Protein AF-A0A959K3V9-F1 (afdb_monomer_lite)

Secondary structure (DSSP, 8-state):
-HHHHHHHHHHHHHTTSTTS-HHHHHHHHHHHHHHHHHHHHHHHHHHHHHHHHHTT-TTHHHHHHHHHHHHHHHHHHHHHHHHHHHHHH-HHHHHHHHHHHHSSS----

Radius of gyration: 20.12 Å; chains: 1; bounding box: 34×43×60 Å

pLDDT: mean 82.64, std 14.86, range [44.88, 97.5]

Structure (mmCIF, N/CA/C/O backbone):
data_AF-A0A959K3V9-F1
#
_entry.id   AF-A0A959K3V9-F1
#
loop_
_atom_site.group_PDB
_atom_site.id
_atom_site.type_symbol
_atom_site.label_atom_id
_atom_site.label_alt_id
_atom_site.label_comp_id
_atom_site.label_asym_id
_atom_site.label_entity_id
_atom_site.label_seq_id
_atom_site.pdbx_PDB_ins_code
_atom_site.Cartn_x
_atom_site.Cartn_y
_atom_site.Cartn_z
_atom_site.occupancy
_atom_site.B_iso_or_equiv
_atom_site.auth_seq_id
_atom_site.auth_comp_id
_atom_site.auth_asym_id
_atom_site.auth_atom_id
_atom_site.pdbx_PDB_model_num
ATOM 1 N N . ILE A 1 1 ? 8.887 -10.130 1.488 1.00 65.94 1 ILE A N 1
ATOM 2 C CA . ILE A 1 1 ? 10.217 -10.372 2.095 1.00 65.94 1 ILE A CA 1
ATOM 3 C C . ILE A 1 1 ? 10.886 -11.577 1.442 1.00 65.94 1 ILE A C 1
ATOM 5 O O . ILE A 1 1 ? 11.694 -11.334 0.569 1.00 65.94 1 ILE A O 1
ATOM 9 N N . VAL A 1 2 ? 10.515 -12.841 1.719 1.00 75.19 2 VAL A N 1
ATOM 10 C CA . VAL A 1 2 ? 11.095 -13.998 0.978 1.00 75.19 2 VAL A CA 1
ATOM 11 C C . VAL A 1 2 ? 10.884 -13.874 -0.535 1.00 75.19 2 VAL A C 1
ATOM 13 O O . VAL A 1 2 ? 11.824 -14.032 -1.298 1.00 75.19 2 VAL A O 1
ATOM 16 N N . SER A 1 3 ? 9.674 -13.483 -0.945 1.00 75.06 3 SER A N 1
ATOM 17 C CA . SER A 1 3 ? 9.351 -13.223 -2.353 1.00 75.06 3 SER A CA 1
ATOM 18 C C . SER A 1 3 ? 10.164 -12.090 -2.994 1.00 75.06 3 SER A C 1
ATOM 20 O O . SER A 1 3 ? 10.232 -12.049 -4.215 1.00 75.06 3 SER A O 1
ATOM 22 N N . SER A 1 4 ? 10.719 -11.164 -2.202 1.00 78.50 4 SER A N 1
ATOM 23 C CA . SER A 1 4 ? 11.525 -10.048 -2.715 1.00 78.50 4 SER A CA 1
ATOM 24 C C . SER A 1 4 ? 12.903 -10.565 -3.122 1.00 78.50 4 SER A C 1
ATOM 26 O O . SER A 1 4 ? 13.277 -10.411 -4.268 1.00 78.50 4 SER A O 1
ATOM 28 N N . TYR A 1 5 ? 13.567 -11.339 -2.253 1.00 78.94 5 TYR A N 1
ATOM 29 C CA . TYR A 1 5 ? 14.855 -11.972 -2.569 1.00 78.94 5 TYR A CA 1
ATOM 30 C C . TYR A 1 5 ? 14.810 -12.863 -3.814 1.00 78.94 5 TYR A C 1
ATOM 32 O O . TYR A 1 5 ? 15.723 -12.841 -4.628 1.00 78.94 5 TYR A O 1
ATOM 40 N N . THR A 1 6 ? 13.733 -13.633 -3.983 1.00 84.69 6 THR A N 1
ATOM 41 C CA . THR A 1 6 ? 13.538 -14.439 -5.198 1.00 84.69 6 THR A CA 1
ATOM 42 C C . THR A 1 6 ? 13.161 -13.597 -6.421 1.00 84.69 6 THR A C 1
ATOM 44 O O . THR A 1 6 ? 13.231 -14.097 -7.536 1.00 84.69 6 THR A O 1
ATOM 47 N N . GLY A 1 7 ? 12.710 -12.356 -6.217 1.00 81.88 7 GLY A N 1
ATOM 48 C CA . GLY A 1 7 ? 12.435 -11.380 -7.270 1.00 81.88 7 GLY A CA 1
ATOM 49 C C . GLY A 1 7 ? 13.721 -10.813 -7.868 1.00 81.88 7 GLY A C 1
ATOM 50 O O . GLY A 1 7 ? 13.856 -10.849 -9.083 1.00 81.88 7 GLY A O 1
ATOM 51 N N . ASN A 1 8 ? 14.688 -10.414 -7.034 1.00 79.31 8 ASN A N 1
ATOM 52 C CA . ASN A 1 8 ? 15.997 -9.923 -7.491 1.00 79.31 8 ASN A CA 1
ATOM 53 C C . ASN A 1 8 ? 16.747 -10.964 -8.339 1.00 79.31 8 ASN A C 1
ATOM 55 O O . ASN A 1 8 ? 17.258 -10.640 -9.403 1.00 79.31 8 ASN A O 1
ATOM 59 N N . GLU A 1 9 ? 16.777 -12.234 -7.914 1.00 83.44 9 GLU A N 1
ATOM 60 C CA . GLU A 1 9 ? 17.394 -13.288 -8.739 1.00 83.44 9 GLU A CA 1
ATOM 61 C C . GLU A 1 9 ? 16.622 -13.537 -10.043 1.00 83.44 9 GLU A C 1
ATOM 63 O O . GLU A 1 9 ? 17.213 -13.876 -11.066 1.00 83.44 9 GLU A O 1
ATOM 68 N N . ALA A 1 10 ? 15.295 -13.379 -10.029 1.00 83.12 10 ALA A N 1
ATOM 69 C CA . ALA A 1 10 ? 14.509 -13.492 -11.250 1.00 83.12 10 ALA A CA 1
ATOM 70 C C . ALA A 1 10 ? 14.813 -12.337 -12.216 1.00 83.12 10 ALA A C 1
ATOM 72 O O . ALA A 1 10 ? 14.890 -12.575 -13.416 1.00 83.12 10 ALA A O 1
ATOM 73 N N . GLU A 1 11 ? 15.021 -11.118 -11.721 1.00 79.94 11 GLU A N 1
ATOM 74 C CA . GLU A 1 11 ? 15.413 -9.961 -12.531 1.00 79.94 11 GLU A CA 1
ATOM 75 C C . GLU A 1 11 ? 16.742 -10.180 -13.258 1.00 79.94 11 GLU A C 1
ATOM 77 O O . GLU A 1 11 ? 16.769 -10.035 -14.476 1.00 79.94 11 GLU A O 1
ATOM 82 N N . GLU A 1 12 ? 17.783 -10.666 -12.576 1.00 79.62 12 GLU A N 1
ATOM 83 C CA . GLU A 1 12 ? 19.099 -10.957 -13.185 1.00 79.62 12 GLU A CA 1
ATOM 84 C C . GLU A 1 12 ? 19.010 -12.001 -14.323 1.00 79.62 12 GLU A C 1
ATOM 86 O O . GLU A 1 12 ? 19.736 -11.971 -15.321 1.00 79.62 12 GLU A O 1
ATOM 91 N N . ILE A 1 13 ? 18.067 -12.940 -14.222 1.00 82.94 13 ILE A N 1
ATOM 92 C CA . ILE A 1 13 ? 17.822 -13.933 -15.278 1.00 82.94 13 ILE A CA 1
ATOM 93 C C . ILE A 1 13 ? 17.036 -13.315 -16.444 1.00 82.94 13 ILE A C 1
ATOM 95 O O . ILE A 1 13 ? 17.236 -13.690 -17.603 1.00 82.94 13 ILE A O 1
ATOM 99 N N . ILE A 1 14 ? 16.115 -12.397 -16.147 1.00 79.50 14 ILE A N 1
ATOM 100 C CA . ILE A 1 14 ? 15.134 -11.862 -17.094 1.00 79.50 14 ILE A CA 1
ATOM 101 C C . ILE A 1 14 ? 15.664 -10.621 -17.840 1.00 79.50 14 ILE A C 1
ATOM 103 O O . ILE A 1 14 ? 15.282 -10.417 -18.993 1.00 79.50 14 ILE A O 1
ATOM 107 N N . GLU A 1 15 ? 16.574 -9.836 -17.255 1.00 71.25 15 GLU A N 1
ATOM 108 C CA . GLU A 1 15 ? 17.191 -8.641 -17.871 1.00 71.25 15 GLU A CA 1
ATOM 109 C C . GLU A 1 15 ? 17.913 -8.953 -19.192 1.00 71.25 15 GLU A C 1
ATOM 111 O O . GLU A 1 15 ? 17.990 -8.123 -20.093 1.00 71.25 15 GLU A O 1
ATOM 116 N N . ASN A 1 16 ? 18.383 -10.193 -19.349 1.00 76.38 16 ASN A N 1
ATOM 117 C CA . ASN A 1 16 ? 19.117 -10.655 -20.523 1.00 76.38 16 ASN A CA 1
ATOM 118 C C . ASN A 1 16 ? 18.203 -11.033 -21.710 1.00 76.38 16 ASN A C 1
ATOM 120 O O . ASN A 1 16 ? 18.693 -11.448 -22.766 1.00 76.38 16 ASN A O 1
ATOM 124 N N . LEU A 1 17 ? 16.874 -10.921 -21.566 1.00 78.38 17 LEU A N 1
ATOM 125 C CA . LEU A 1 17 ? 15.926 -11.222 -22.639 1.00 78.38 17 LEU A CA 1
ATOM 126 C C . LEU A 1 17 ? 15.699 -9.999 -23.549 1.00 78.38 17 LEU A C 1
ATOM 128 O O . LEU A 1 17 ? 15.389 -8.913 -23.069 1.00 78.38 17 LEU A O 1
ATOM 132 N N . PRO A 1 18 ? 15.726 -10.175 -24.884 1.00 68.38 18 PRO A N 1
ATOM 133 C CA . PRO A 1 18 ? 15.686 -9.069 -25.847 1.00 68.38 18 PRO A CA 1
ATOM 134 C C . PRO A 1 18 ? 14.354 -8.299 -25.915 1.00 68.38 18 PRO A C 1
ATOM 136 O O . PRO A 1 18 ? 14.292 -7.269 -26.581 1.00 68.38 18 PRO A O 1
ATOM 139 N N . ASP A 1 19 ? 13.293 -8.793 -25.271 1.00 71.31 19 ASP A N 1
ATOM 140 C CA . ASP A 1 19 ? 11.936 -8.224 -25.339 1.00 71.31 19 ASP A CA 1
ATOM 141 C C . ASP A 1 19 ? 11.481 -7.581 -24.015 1.00 71.31 19 ASP A C 1
ATOM 143 O O . ASP A 1 19 ? 10.344 -7.125 -23.887 1.00 71.31 19 ASP A O 1
ATOM 147 N N . ILE A 1 20 ? 12.362 -7.535 -23.009 1.00 73.50 20 ILE A N 1
ATOM 148 C CA . ILE A 1 20 ? 12.052 -7.025 -21.671 1.00 73.50 20 ILE A CA 1
ATOM 149 C C . ILE A 1 20 ? 12.937 -5.816 -21.385 1.00 73.50 20 ILE A C 1
ATOM 151 O O . ILE A 1 20 ? 14.136 -5.821 -21.635 1.00 73.50 20 ILE A O 1
ATOM 155 N N . SER A 1 21 ? 12.328 -4.737 -20.895 1.00 80.19 21 SER A N 1
ATOM 156 C CA . SER A 1 21 ? 13.067 -3.531 -20.528 1.00 80.19 21 SER A CA 1
ATOM 157 C C . SER A 1 21 ? 13.521 -3.630 -19.077 1.00 80.19 21 SER A C 1
ATOM 159 O O . SER A 1 21 ? 12.696 -3.507 -18.173 1.00 80.19 21 SER A O 1
ATOM 161 N N . GLU A 1 22 ? 14.829 -3.776 -18.877 1.00 81.19 22 GLU A N 1
ATOM 162 C CA . GLU A 1 22 ? 15.500 -3.713 -17.569 1.00 81.19 22 GLU A CA 1
ATOM 163 C C . GLU A 1 22 ? 15.071 -2.465 -16.778 1.00 81.19 22 GLU A C 1
ATOM 165 O O . GLU A 1 22 ? 14.632 -2.555 -15.639 1.00 81.19 22 GLU A O 1
ATOM 170 N N . THR A 1 23 ? 15.039 -1.296 -17.429 1.00 83.25 23 THR A N 1
ATOM 171 C CA . THR A 1 23 ? 14.611 -0.036 -16.800 1.00 83.25 23 THR A CA 1
ATOM 172 C C . THR A 1 23 ? 13.181 -0.085 -16.249 1.00 83.25 23 THR A C 1
ATOM 174 O O . THR A 1 23 ? 12.916 0.480 -15.188 1.00 83.25 23 THR A O 1
ATOM 177 N N . LEU A 1 24 ? 12.244 -0.736 -16.950 1.00 85.06 24 LEU A N 1
ATOM 178 C CA . LEU A 1 24 ? 10.864 -0.878 -16.468 1.00 85.06 24 LEU A CA 1
ATOM 179 C C . LEU A 1 24 ? 10.775 -1.869 -15.304 1.00 85.06 24 LEU A C 1
ATOM 181 O O . LEU A 1 24 ? 9.993 -1.638 -14.381 1.00 85.06 24 LEU A O 1
ATOM 185 N N . LEU A 1 25 ? 11.572 -2.940 -15.344 1.00 86.88 25 LEU A N 1
ATOM 186 C CA . LEU A 1 25 ? 11.631 -3.941 -14.281 1.00 86.88 25 LEU A CA 1
ATOM 187 C C . LEU A 1 25 ? 12.168 -3.322 -12.986 1.00 86.88 25 LEU A C 1
ATOM 189 O O . LEU A 1 25 ? 11.448 -3.312 -11.988 1.00 86.88 25 LEU A O 1
ATOM 193 N N . HIS A 1 26 ? 13.323 -2.661 -13.060 1.00 87.19 26 HIS A N 1
ATOM 194 C CA . HIS A 1 26 ? 13.950 -1.970 -11.935 1.00 87.19 26 HIS A CA 1
ATOM 195 C C . HIS A 1 26 ? 13.043 -0.870 -11.354 1.00 87.19 26 HIS A C 1
ATOM 197 O O . HIS A 1 26 ? 12.904 -0.724 -10.142 1.00 87.19 26 HIS A O 1
ATOM 203 N N . THR A 1 27 ? 12.343 -0.108 -12.209 1.00 89.31 27 THR A N 1
ATOM 204 C CA . THR A 1 27 ? 11.372 0.906 -11.746 1.00 89.31 27 THR A CA 1
ATOM 205 C C . THR A 1 27 ? 10.200 0.267 -10.993 1.00 89.31 27 THR A C 1
ATOM 207 O O . THR A 1 27 ? 9.698 0.824 -10.015 1.00 89.31 27 THR A O 1
ATOM 210 N N . HIS A 1 28 ? 9.716 -0.892 -11.446 1.00 91.81 28 HIS A N 1
ATOM 211 C CA . HIS A 1 28 ? 8.659 -1.613 -10.744 1.00 91.81 28 HIS A CA 1
ATOM 212 C C . HIS A 1 28 ? 9.151 -2.191 -9.418 1.00 91.81 28 HIS A C 1
ATOM 214 O O . HIS A 1 28 ? 8.425 -2.099 -8.427 1.00 91.81 28 HIS A O 1
ATOM 220 N N . GLU A 1 29 ? 10.365 -2.738 -9.395 1.00 89.88 29 GLU A N 1
ATOM 221 C CA . GLU A 1 29 ? 10.998 -3.283 -8.198 1.00 89.88 29 GLU A CA 1
ATOM 222 C C . GLU A 1 29 ? 11.145 -2.210 -7.110 1.00 89.88 29 GLU A C 1
ATOM 224 O O . GLU A 1 29 ? 10.621 -2.391 -6.011 1.00 89.88 29 GLU A O 1
ATOM 229 N N . GLU A 1 30 ? 11.732 -1.053 -7.434 1.00 90.31 30 GLU A N 1
ATOM 230 C CA . GLU A 1 30 ? 11.944 0.052 -6.485 1.00 90.31 30 GLU A CA 1
ATOM 231 C C . GLU A 1 30 ? 10.616 0.545 -5.879 1.00 90.31 30 GLU A C 1
ATOM 233 O O . GLU A 1 30 ? 10.477 0.744 -4.667 1.00 90.31 30 GLU A O 1
ATOM 238 N N . LEU A 1 31 ? 9.578 0.682 -6.711 1.00 93.88 31 LEU A N 1
ATOM 239 C CA . LEU A 1 31 ? 8.248 1.074 -6.240 1.00 93.88 31 LEU A CA 1
ATOM 240 C C . LEU A 1 31 ? 7.604 -0.017 -5.371 1.00 93.88 31 LEU A C 1
ATOM 242 O O . LEU A 1 31 ? 6.957 0.294 -4.364 1.00 93.88 31 LEU A O 1
ATOM 246 N N . ALA A 1 32 ? 7.756 -1.290 -5.745 1.00 92.19 32 ALA A N 1
ATOM 247 C CA . ALA A 1 32 ? 7.220 -2.425 -5.000 1.00 92.19 32 ALA A CA 1
ATOM 248 C C . ALA A 1 32 ? 7.916 -2.601 -3.640 1.00 92.19 32 ALA A C 1
ATOM 250 O O . ALA A 1 32 ? 7.245 -2.926 -2.650 1.00 92.19 32 ALA A O 1
ATOM 251 N N . GLU A 1 33 ? 9.222 -2.331 -3.570 1.00 91.19 33 GLU A N 1
ATOM 252 C CA . GLU A 1 33 ? 10.022 -2.371 -2.345 1.00 91.19 33 GLU A CA 1
ATOM 253 C C . GLU A 1 33 ? 9.513 -1.365 -1.310 1.00 91.19 33 GLU A C 1
ATOM 255 O O . GLU A 1 33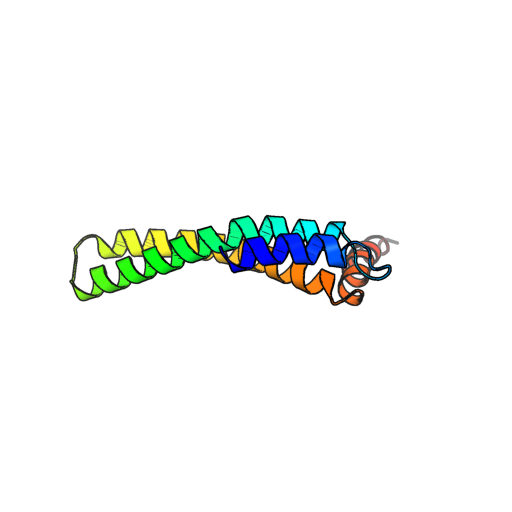 ? 9.403 -1.697 -0.130 1.00 91.19 33 GLU A O 1
ATOM 260 N N . ILE A 1 34 ? 9.106 -0.168 -1.742 1.00 93.00 34 ILE A N 1
ATOM 261 C CA . ILE A 1 34 ? 8.525 0.854 -0.856 1.00 93.00 34 ILE A CA 1
ATOM 262 C C . ILE A 1 34 ? 7.057 0.533 -0.526 1.00 93.00 34 ILE A C 1
ATOM 264 O O . ILE A 1 34 ? 6.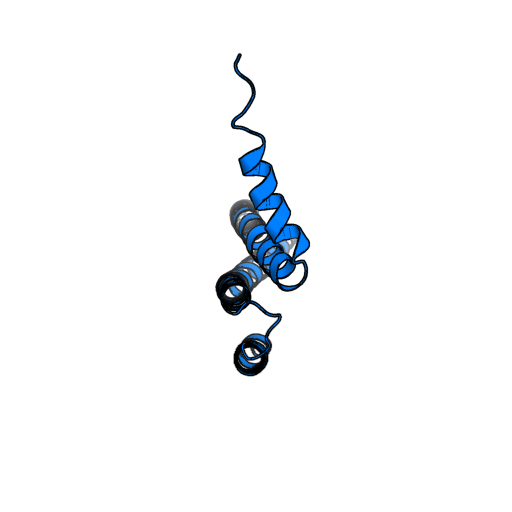590 0.743 0.600 1.00 93.00 34 ILE A O 1
ATOM 268 N N . PHE A 1 35 ? 6.302 0.006 -1.490 1.00 94.62 35 PHE A N 1
ATOM 269 C CA . PHE A 1 35 ? 4.865 -0.234 -1.348 1.00 94.62 35 PHE A CA 1
ATOM 270 C C . PHE A 1 35 ? 4.512 -1.351 -0.373 1.00 94.62 35 PHE A C 1
ATOM 272 O O . PHE A 1 35 ? 3.568 -1.215 0.414 1.00 94.62 35 PHE A O 1
ATOM 279 N N . LEU A 1 36 ? 5.258 -2.455 -0.404 1.00 93.50 36 LEU A N 1
ATOM 280 C CA . LEU A 1 36 ? 4.993 -3.610 0.447 1.00 93.50 36 LEU A CA 1
ATOM 281 C C . LEU A 1 36 ? 5.061 -3.283 1.955 1.00 93.50 36 LEU A C 1
ATOM 283 O O . LEU A 1 36 ? 4.087 -3.578 2.658 1.00 93.50 36 LEU A O 1
ATOM 287 N N . PRO A 1 37 ? 6.137 -2.674 2.498 1.00 93.94 37 PRO A N 1
ATOM 288 C CA . PRO A 1 37 ? 6.203 -2.334 3.916 1.00 93.94 37 PRO A CA 1
ATOM 289 C C . PRO A 1 37 ? 5.155 -1.286 4.305 1.00 93.94 37 PRO A C 1
ATOM 291 O O . PRO A 1 37 ? 4.538 -1.425 5.362 1.00 93.94 37 PRO A O 1
ATOM 294 N N . LEU A 1 38 ? 4.878 -0.290 3.453 1.00 94.81 38 LEU A N 1
ATOM 295 C CA . LEU A 1 38 ? 3.823 0.695 3.714 1.00 94.81 38 LEU A CA 1
ATOM 296 C C . LEU A 1 38 ? 2.440 0.031 3.811 1.00 94.81 38 LEU A C 1
ATOM 298 O O . LEU A 1 38 ? 1.687 0.301 4.750 1.00 94.81 38 LEU A O 1
ATOM 302 N N . SER A 1 39 ? 2.140 -0.899 2.902 1.00 95.94 39 SER A N 1
ATOM 303 C CA . SER A 1 39 ? 0.896 -1.677 2.914 1.00 95.94 39 SER A CA 1
ATOM 304 C C . SER A 1 39 ? 0.772 -2.549 4.166 1.00 95.94 39 SER A C 1
ATOM 306 O O . SER A 1 39 ? -0.312 -2.648 4.745 1.00 95.94 39 SER A O 1
ATOM 308 N N . LEU A 1 40 ? 1.874 -3.145 4.634 1.00 95.44 40 LEU A N 1
ATOM 309 C CA . LEU A 1 40 ? 1.897 -3.924 5.877 1.00 95.44 40 LEU A CA 1
ATOM 310 C C . LEU A 1 40 ? 1.670 -3.051 7.117 1.00 95.44 40 LEU A C 1
ATOM 312 O O . LEU A 1 40 ? 0.922 -3.449 8.015 1.00 95.44 40 LEU A O 1
ATOM 316 N N . ILE A 1 41 ? 2.266 -1.855 7.166 1.00 96.31 41 ILE A N 1
ATOM 317 C CA . ILE A 1 41 ? 2.038 -0.880 8.244 1.00 96.31 41 ILE A CA 1
ATOM 318 C C . ILE A 1 41 ? 0.573 -0.442 8.253 1.00 96.31 41 ILE A C 1
ATOM 320 O O . ILE A 1 41 ? -0.061 -0.449 9.311 1.00 96.31 41 ILE A O 1
ATOM 324 N N . LEU A 1 42 ? 0.013 -0.112 7.086 1.00 97.31 42 LEU A N 1
ATOM 325 C CA . LEU A 1 42 ? -1.394 0.257 6.942 1.00 97.31 42 LEU A CA 1
ATOM 326 C C . LEU A 1 42 ? -2.314 -0.870 7.423 1.00 97.31 42 LEU A C 1
ATOM 328 O O . LEU A 1 42 ? -3.181 -0.625 8.260 1.00 97.31 42 LEU A O 1
ATOM 332 N N . GLY A 1 43 ? -2.107 -2.102 6.948 1.00 96.88 43 GLY A N 1
ATOM 333 C CA . GLY A 1 43 ? -2.913 -3.261 7.340 1.00 96.88 43 GLY A CA 1
ATOM 334 C C . GLY A 1 43 ? -2.846 -3.541 8.842 1.00 96.88 43 GLY A C 1
ATOM 335 O O . GLY A 1 43 ? -3.876 -3.729 9.490 1.00 96.88 43 GLY A O 1
ATOM 336 N N . SER A 1 44 ? -1.648 -3.480 9.425 1.00 96.75 44 SER A N 1
ATOM 337 C CA . SER A 1 44 ? -1.446 -3.677 10.867 1.00 96.75 44 SER A CA 1
ATOM 338 C C . SER A 1 44 ? -2.116 -2.575 11.694 1.00 96.75 44 SER A C 1
ATOM 340 O O . SER A 1 44 ? -2.790 -2.855 12.686 1.00 96.75 44 SER A O 1
ATOM 342 N N . THR A 1 45 ? -1.995 -1.317 11.261 1.00 95.62 45 THR A N 1
ATOM 343 C CA . THR A 1 45 ? -2.624 -0.166 11.928 1.00 95.62 45 THR A CA 1
ATOM 344 C C . THR A 1 45 ? -4.148 -0.216 11.802 1.00 95.62 45 THR A C 1
ATOM 346 O O . THR A 1 45 ? -4.855 0.091 12.761 1.00 95.62 45 THR A O 1
ATOM 349 N N . ALA A 1 46 ? -4.673 -0.663 10.659 1.00 96.38 46 ALA A N 1
ATOM 350 C CA . ALA A 1 46 ? -6.105 -0.859 10.450 1.00 96.38 46 ALA A CA 1
ATOM 351 C C . ALA A 1 46 ? -6.668 -1.964 11.358 1.00 96.38 46 ALA A C 1
ATOM 353 O O . ALA A 1 46 ? -7.710 -1.768 11.984 1.00 96.38 46 ALA A O 1
ATOM 354 N N . LEU A 1 47 ? -5.959 -3.088 11.507 1.00 96.44 47 LEU A N 1
ATOM 355 C CA . LEU A 1 47 ? -6.330 -4.141 12.460 1.00 96.44 47 LEU A CA 1
ATOM 356 C C . LEU A 1 47 ? -6.344 -3.618 13.900 1.00 96.44 47 LEU A C 1
ATOM 358 O O . LEU A 1 47 ? -7.300 -3.870 14.636 1.00 96.44 47 LEU A O 1
ATOM 362 N N . LEU A 1 48 ? -5.329 -2.842 14.292 1.00 94.62 48 LEU A N 1
ATOM 363 C CA . LEU A 1 48 ? -5.290 -2.198 15.604 1.00 94.62 48 LEU A CA 1
ATOM 364 C C . LEU A 1 48 ? -6.498 -1.271 15.799 1.00 94.62 48 LEU A C 1
ATOM 366 O O . LEU A 1 48 ? -7.159 -1.345 16.833 1.00 94.62 48 LEU A O 1
ATOM 370 N N . ALA A 1 49 ? -6.826 -0.447 14.800 1.00 94.12 49 ALA A N 1
ATOM 371 C CA . ALA A 1 49 ? -7.972 0.457 14.847 1.00 94.12 49 ALA A CA 1
ATOM 372 C C . ALA A 1 49 ? -9.292 -0.301 15.062 1.00 94.12 49 ALA A C 1
ATOM 374 O O . ALA A 1 49 ? -10.087 0.091 15.917 1.00 94.12 49 ALA A O 1
ATOM 375 N N . ILE A 1 50 ? -9.492 -1.423 14.360 1.00 94.75 50 ILE A N 1
ATOM 376 C CA . ILE A 1 50 ? -10.669 -2.292 14.524 1.00 94.75 50 ILE A CA 1
ATOM 377 C C . ILE A 1 50 ? -10.735 -2.848 15.951 1.00 94.75 50 ILE A C 1
ATOM 379 O O . ILE A 1 50 ? -11.777 -2.760 16.600 1.00 94.75 50 ILE A O 1
ATOM 383 N N . ILE A 1 51 ? -9.627 -3.377 16.478 1.00 94.19 51 ILE A N 1
ATOM 384 C CA . ILE A 1 51 ? -9.573 -3.915 17.848 1.00 94.19 51 ILE A CA 1
ATOM 385 C C . ILE A 1 51 ? -9.885 -2.817 18.875 1.00 94.19 51 ILE A C 1
ATOM 387 O O . ILE A 1 51 ? -10.631 -3.051 19.828 1.00 94.19 51 ILE A O 1
ATOM 391 N N . MET A 1 52 ? -9.344 -1.611 18.689 1.00 93.38 52 MET A N 1
ATOM 392 C CA . MET A 1 52 ? -9.591 -0.473 19.578 1.00 93.38 52 MET A CA 1
ATOM 393 C C . MET A 1 52 ? -11.053 -0.025 19.554 1.00 93.38 52 MET A C 1
ATOM 395 O O . MET A 1 52 ? -11.600 0.300 20.611 1.00 93.38 52 MET A O 1
ATOM 399 N N . GLU A 1 53 ? -11.689 -0.044 18.382 1.00 92.81 53 GLU A N 1
ATOM 400 C CA . GLU A 1 53 ? -13.106 0.288 18.224 1.00 92.81 53 GLU A CA 1
ATOM 401 C C . GLU A 1 53 ? -14.004 -0.763 18.894 1.00 92.81 53 GLU A C 1
ATOM 403 O O . GLU A 1 53 ? -14.888 -0.409 19.675 1.00 92.81 53 GLU A O 1
ATOM 408 N N . ILE A 1 54 ? -13.713 -2.059 18.708 1.00 94.31 54 ILE A N 1
ATOM 409 C CA . ILE A 1 54 ? -14.433 -3.161 19.376 1.00 94.31 54 ILE A CA 1
ATOM 410 C C . ILE A 1 54 ? -14.324 -3.042 20.903 1.00 94.31 54 ILE A C 1
ATOM 412 O O . ILE A 1 54 ? -15.304 -3.244 21.620 1.00 94.31 54 ILE A O 1
ATOM 416 N N . ARG A 1 55 ? -13.147 -2.669 21.422 1.00 93.00 55 ARG A N 1
ATOM 417 C CA . ARG A 1 55 ? -12.916 -2.472 22.865 1.00 93.00 55 ARG A CA 1
ATOM 418 C C . ARG A 1 55 ? -13.379 -1.106 23.389 1.00 93.00 55 ARG A C 1
ATOM 420 O O . ARG A 1 55 ? -13.144 -0.815 24.561 1.00 93.00 55 ARG A O 1
ATOM 427 N N . LYS A 1 56 ? -14.024 -0.279 22.556 1.00 89.31 56 LYS A N 1
ATOM 428 C CA . LYS A 1 56 ? -14.505 1.079 22.876 1.00 89.31 56 LYS A CA 1
ATOM 429 C C . LYS A 1 56 ? -13.449 1.972 23.536 1.00 89.31 56 LYS A C 1
ATOM 431 O O . LYS A 1 56 ? -13.733 2.726 24.468 1.00 89.31 56 LYS A O 1
ATOM 436 N N . ILE A 1 57 ? -12.210 1.889 23.056 1.00 89.50 57 ILE A N 1
ATOM 437 C CA . ILE A 1 57 ? -11.108 2.710 23.561 1.00 89.50 57 ILE A CA 1
ATOM 438 C C . ILE A 1 57 ? -11.311 4.157 23.096 1.00 89.50 57 ILE A C 1
ATOM 440 O O . ILE A 1 57 ? -11.486 4.419 21.911 1.00 89.50 57 ILE A O 1
ATOM 444 N N . LYS A 1 58 ? -11.225 5.122 24.024 1.00 84.56 58 LYS A N 1
ATOM 445 C CA . LYS A 1 58 ? -11.500 6.558 23.788 1.00 84.56 58 LYS A CA 1
ATOM 446 C C . LYS A 1 58 ? -10.698 7.182 22.629 1.00 84.56 58 LYS A C 1
ATOM 448 O O . LYS A 1 58 ? -11.122 8.189 22.068 1.00 84.56 58 LYS A O 1
ATOM 453 N N . TYR A 1 59 ? -9.553 6.596 22.279 1.00 84.44 59 TYR A N 1
ATOM 454 C CA . TYR A 1 59 ? -8.639 7.090 21.246 1.00 84.44 59 TYR A CA 1
ATOM 455 C C . TYR A 1 59 ? -8.835 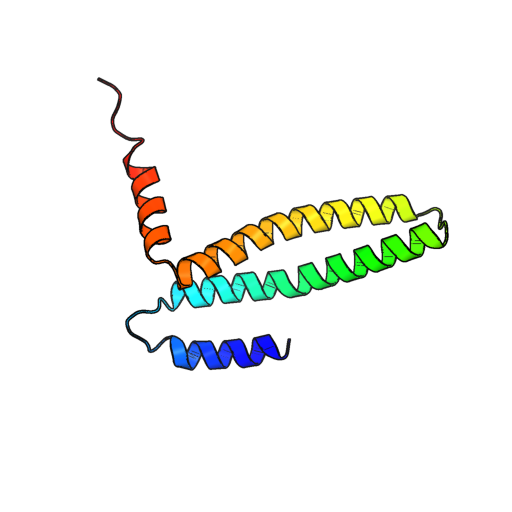6.461 19.854 1.00 84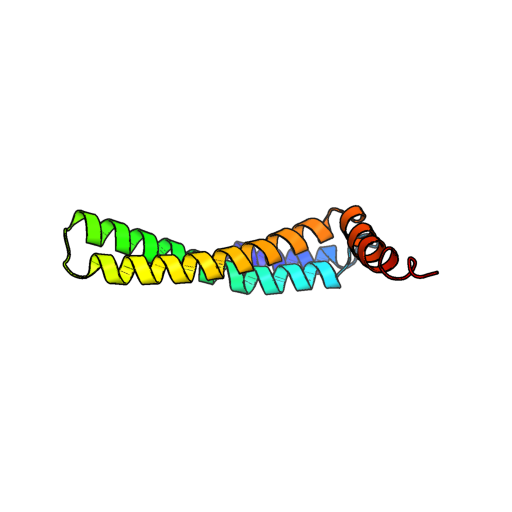.44 59 TYR A C 1
ATOM 457 O O . TYR A 1 59 ? -8.104 6.828 18.937 1.00 84.44 59 TYR A O 1
ATOM 465 N N . SER A 1 60 ? -9.809 5.560 19.660 1.00 86.31 60 SER A N 1
ATOM 466 C CA . SER 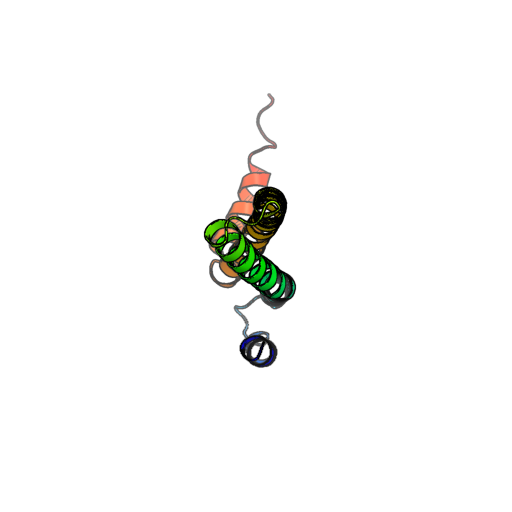A 1 60 ? -10.019 4.856 18.379 1.00 86.31 60 SER A CA 1
ATOM 467 C C . SER A 1 60 ? -10.192 5.804 17.185 1.00 86.31 60 SER A C 1
ATOM 469 O O . SER A 1 60 ? -9.618 5.578 16.123 1.00 86.31 60 SER A O 1
ATOM 471 N N . LYS A 1 61 ? -10.889 6.931 17.383 1.00 88.56 61 LYS A N 1
ATOM 472 C CA . LYS A 1 61 ? -11.109 7.956 16.349 1.00 88.56 61 LYS A CA 1
ATOM 473 C C . LYS A 1 61 ? -9.814 8.569 15.811 1.00 88.56 61 LYS A C 1
ATOM 475 O O . LYS A 1 61 ? -9.715 8.810 14.615 1.00 88.56 61 LYS A O 1
ATOM 480 N N . TYR A 1 62 ? -8.819 8.804 16.668 1.00 91.38 62 TYR A N 1
ATOM 481 C CA . TYR A 1 62 ? -7.533 9.359 16.230 1.00 91.38 62 TYR A CA 1
ATOM 482 C C . TYR A 1 62 ? -6.746 8.351 15.392 1.00 91.38 62 TYR A C 1
ATOM 484 O O . TYR A 1 62 ? -6.157 8.717 14.378 1.00 91.38 62 TYR A O 1
ATOM 492 N N . VAL A 1 63 ? -6.796 7.072 15.774 1.00 92.12 63 VAL A N 1
ATOM 493 C CA . VAL A 1 63 ? -6.166 5.990 15.008 1.00 92.12 63 VAL A CA 1
ATOM 494 C C . VAL A 1 63 ? -6.868 5.798 13.662 1.00 92.12 63 VAL A C 1
ATOM 496 O O . VAL A 1 63 ? -6.197 5.593 12.659 1.00 92.12 63 VAL A O 1
ATOM 499 N N . LEU A 1 64 ? -8.193 5.958 13.594 1.00 92.69 64 LEU A N 1
ATOM 500 C CA . LEU A 1 64 ? -8.932 5.938 12.326 1.00 92.69 64 LEU A CA 1
ATOM 501 C C . LEU A 1 64 ? -8.510 7.068 11.374 1.00 92.69 64 LEU A C 1
ATOM 503 O O . LEU A 1 64 ? -8.329 6.809 10.186 1.00 92.69 64 LEU A O 1
ATOM 507 N N . TYR A 1 65 ? -8.296 8.294 11.867 1.00 94.44 65 TYR A N 1
ATOM 508 C CA . TYR A 1 65 ? -7.764 9.378 11.028 1.00 94.44 65 TYR A CA 1
ATOM 509 C C . TYR A 1 65 ? -6.347 9.081 10.519 1.00 94.44 65 TYR A C 1
ATOM 511 O O . TYR A 1 65 ? -6.038 9.376 9.366 1.00 94.44 65 TYR A O 1
ATOM 519 N N . LEU A 1 66 ? -5.504 8.454 11.345 1.00 94.56 66 LEU A N 1
ATOM 520 C CA . LEU A 1 66 ? -4.176 8.005 10.926 1.00 94.56 66 LEU A CA 1
ATOM 521 C C . LEU A 1 66 ? -4.262 6.935 9.827 1.00 94.56 66 LEU A C 1
ATOM 523 O O . LEU A 1 66 ? -3.571 7.039 8.816 1.00 94.56 66 LEU A O 1
ATOM 527 N N . VAL A 1 67 ? -5.137 5.938 9.994 1.00 96.31 67 VAL A N 1
ATOM 528 C CA . VAL A 1 67 ? -5.389 4.898 8.982 1.00 96.31 67 VAL A CA 1
ATOM 529 C C . VAL A 1 67 ? -5.874 5.521 7.677 1.00 96.31 67 VAL A C 1
ATOM 531 O O . VAL A 1 67 ? -5.416 5.116 6.615 1.00 96.31 67 VAL A O 1
ATOM 534 N N . LEU A 1 68 ? -6.752 6.525 7.740 1.00 96.62 68 LEU A N 1
ATOM 535 C CA . LEU A 1 68 ? -7.244 7.219 6.552 1.00 96.62 68 LEU A CA 1
ATOM 536 C C . LEU A 1 68 ? -6.112 7.914 5.783 1.00 96.62 68 LEU A C 1
AT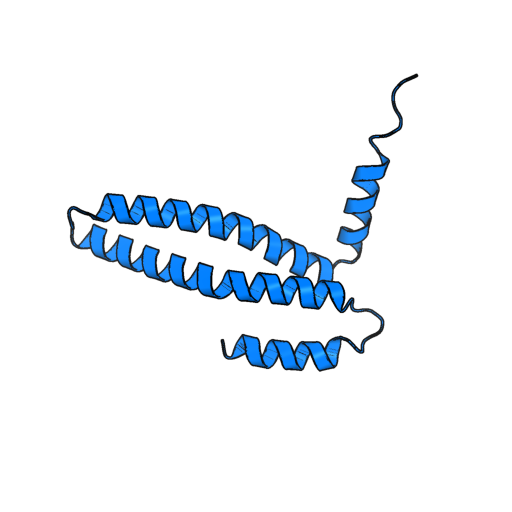OM 538 O O . LEU A 1 68 ? -6.026 7.769 4.566 1.00 96.62 68 LEU A O 1
ATOM 542 N N . LEU A 1 69 ? -5.224 8.629 6.481 1.00 96.12 69 LEU A N 1
ATOM 543 C CA . LEU A 1 69 ? -4.064 9.272 5.856 1.00 96.12 69 LEU A CA 1
ATOM 544 C C . LEU A 1 69 ? -3.126 8.243 5.215 1.00 96.12 69 LEU A C 1
ATOM 546 O O . LEU A 1 69 ? -2.767 8.388 4.047 1.00 96.12 69 LEU A O 1
ATOM 550 N N . LEU A 1 70 ? -2.792 7.173 5.944 1.00 96.12 70 LEU A N 1
ATOM 551 C CA . LEU A 1 70 ? -1.963 6.084 5.423 1.00 96.12 70 LEU A CA 1
ATOM 552 C C . LEU A 1 70 ? -2.609 5.408 4.207 1.00 96.12 70 LEU A C 1
ATOM 554 O O . LEU A 1 70 ? -1.910 5.083 3.252 1.00 96.12 70 LEU A O 1
ATOM 558 N N . ALA A 1 71 ? -3.932 5.230 4.207 1.00 97.25 71 ALA A N 1
ATOM 559 C CA . ALA A 1 71 ? -4.662 4.624 3.099 1.00 97.25 71 ALA A CA 1
ATOM 560 C C . ALA A 1 71 ? -4.603 5.476 1.826 1.00 97.25 71 ALA A C 1
ATOM 562 O O . ALA A 1 71 ? -4.409 4.927 0.743 1.00 97.25 71 ALA A O 1
ATOM 563 N N . ILE A 1 72 ? -4.719 6.802 1.945 1.00 97.50 72 ILE A N 1
ATOM 564 C CA . ILE A 1 72 ? -4.594 7.715 0.799 1.00 97.50 72 ILE A CA 1
ATOM 565 C C . ILE A 1 72 ? -3.184 7.628 0.210 1.00 97.50 72 ILE A C 1
ATOM 567 O O . ILE A 1 72 ? -3.039 7.405 -0.992 1.00 97.50 72 ILE A O 1
ATOM 571 N N . SER A 1 73 ? -2.148 7.740 1.046 1.00 95.50 73 SER A N 1
ATOM 572 C CA . SER A 1 73 ? -0.754 7.619 0.600 1.00 95.50 73 SER A CA 1
ATOM 573 C C . SER A 1 73 ? -0.482 6.264 -0.057 1.00 95.50 73 SER A C 1
ATOM 575 O O . SER A 1 73 ? 0.106 6.207 -1.136 1.00 95.50 73 SER A O 1
ATOM 577 N N . ASN A 1 74 ? -0.969 5.176 0.544 1.00 97.06 74 ASN A N 1
ATOM 578 C CA . ASN A 1 74 ? -0.815 3.833 -0.004 1.00 97.06 74 ASN A CA 1
ATOM 579 C C . ASN A 1 74 ? -1.569 3.659 -1.329 1.00 97.06 74 ASN A C 1
ATOM 581 O O . ASN A 1 74 ? -1.068 2.992 -2.223 1.00 97.06 74 ASN A O 1
ATOM 585 N N . GLY A 1 75 ? -2.745 4.275 -1.486 1.00 96.88 75 GLY A N 1
ATOM 586 C CA . GLY A 1 75 ? -3.513 4.250 -2.733 1.00 96.88 75 GLY A CA 1
ATOM 587 C C . GLY A 1 75 ? -2.808 4.969 -3.885 1.00 96.88 75 GLY A C 1
ATOM 588 O O . GLY A 1 75 ? -2.799 4.470 -5.010 1.00 96.88 75 GLY A O 1
ATOM 589 N N . VAL A 1 76 ? -2.158 6.103 -3.606 1.00 96.19 76 VAL A N 1
ATOM 590 C CA . VAL A 1 76 ? -1.321 6.803 -4.595 1.00 96.19 76 VAL A CA 1
ATOM 591 C C . VAL A 1 76 ? -0.149 5.920 -5.023 1.00 96.19 76 VAL A C 1
ATOM 593 O O . VAL A 1 76 ? 0.093 5.765 -6.218 1.00 96.19 76 VAL A O 1
ATOM 596 N N . LEU A 1 77 ? 0.541 5.290 -4.071 1.00 95.12 77 LEU A N 1
ATOM 597 C CA . LEU A 1 77 ? 1.664 4.405 -4.375 1.00 95.12 77 LEU A CA 1
ATOM 598 C C . LEU A 1 77 ? 1.222 3.132 -5.116 1.00 95.12 77 LEU A C 1
ATOM 600 O O . LEU A 1 77 ? 1.867 2.733 -6.082 1.00 95.12 77 LEU A O 1
ATOM 604 N N . ALA A 1 78 ? 0.075 2.556 -4.745 1.00 96.06 78 ALA A N 1
ATOM 605 C CA . ALA A 1 78 ? -0.524 1.409 -5.430 1.00 96.06 78 ALA A CA 1
ATOM 606 C C . ALA A 1 78 ? -0.786 1.699 -6.912 1.00 96.06 78 ALA A C 1
ATOM 608 O O . ALA A 1 78 ? -0.573 0.829 -7.756 1.00 96.06 78 ALA A O 1
ATOM 609 N N . LYS A 1 79 ? -1.212 2.927 -7.242 1.00 95.00 79 LYS A N 1
ATOM 610 C CA . LYS A 1 79 ? -1.366 3.360 -8.634 1.00 95.00 79 LYS A CA 1
ATOM 611 C C . LYS A 1 79 ? -0.032 3.281 -9.378 1.00 95.00 79 LYS A C 1
ATOM 613 O O . LYS A 1 79 ? 0.006 2.722 -10.465 1.00 95.00 79 LYS A O 1
ATOM 618 N N . PHE A 1 80 ? 1.046 3.820 -8.809 1.00 93.38 80 PHE A N 1
ATOM 619 C CA . PHE A 1 80 ? 2.358 3.829 -9.465 1.00 93.38 80 PHE A CA 1
ATOM 620 C C . PHE A 1 80 ? 2.924 2.418 -9.661 1.00 93.38 80 PHE A C 1
ATOM 622 O O . PHE A 1 80 ? 3.310 2.088 -10.778 1.00 93.38 80 PHE A O 1
ATOM 629 N N . VAL A 1 81 ? 2.887 1.570 -8.626 1.00 94.25 81 VAL A N 1
ATOM 630 C CA . VAL A 1 81 ? 3.315 0.158 -8.714 1.00 94.25 81 VAL A CA 1
ATOM 631 C C . VAL A 1 81 ? 2.479 -0.617 -9.736 1.00 94.25 81 VAL A C 1
ATOM 633 O O . VAL A 1 81 ? 3.004 -1.419 -10.505 1.00 94.25 81 VAL A O 1
ATOM 636 N N . GLY A 1 82 ? 1.164 -0.380 -9.763 1.00 92.00 82 GLY A N 1
ATOM 637 C CA . GLY A 1 82 ? 0.257 -1.024 -10.711 1.00 92.00 82 GLY A CA 1
ATOM 638 C C . GLY A 1 82 ? 0.514 -0.600 -12.157 1.00 92.00 82 GLY A C 1
ATOM 639 O O . GLY A 1 82 ? 0.533 -1.451 -13.045 1.00 92.00 82 GLY A O 1
ATOM 640 N N . THR A 1 83 ? 0.748 0.694 -12.397 1.00 91.81 83 THR A N 1
ATOM 641 C CA . THR A 1 83 ? 1.084 1.206 -13.732 1.00 91.81 83 THR A CA 1
ATOM 642 C C . THR A 1 83 ? 2.422 0.655 -14.213 1.00 91.81 83 THR A C 1
ATOM 644 O O . THR A 1 83 ? 2.466 0.124 -15.319 1.00 91.81 83 THR A O 1
ATOM 647 N N . SER A 1 84 ? 3.476 0.703 -13.389 1.00 90.81 84 SER A N 1
ATOM 648 C CA . SER A 1 84 ? 4.791 0.177 -13.780 1.00 90.81 84 SER A CA 1
ATOM 649 C C . SER A 1 84 ? 4.736 -1.325 -14.078 1.00 90.81 84 SER A C 1
ATOM 651 O O . SER A 1 84 ? 5.271 -1.775 -15.086 1.00 90.81 84 SER A O 1
ATOM 653 N N . GLY A 1 85 ? 3.984 -2.104 -13.292 1.00 87.69 85 GLY A N 1
ATOM 654 C CA . GLY A 1 85 ? 3.763 -3.527 -13.575 1.00 87.69 85 GLY A CA 1
ATOM 655 C C . GLY A 1 85 ? 2.982 -3.768 -14.874 1.00 87.69 85 GLY A C 1
ATOM 656 O O . GLY A 1 85 ? 3.253 -4.718 -15.611 1.00 87.69 85 GLY A O 1
ATOM 657 N N . GLY A 1 86 ? 2.028 -2.889 -15.191 1.00 86.31 86 GLY A N 1
ATOM 658 C CA . GLY A 1 86 ? 1.304 -2.900 -16.462 1.00 86.31 86 GLY A CA 1
ATOM 659 C C . GLY A 1 86 ? 2.215 -2.645 -17.664 1.00 86.31 86 GLY A C 1
ATOM 660 O O . GLY A 1 86 ? 2.092 -3.348 -18.670 1.00 86.31 86 GLY A O 1
ATOM 661 N N . GLU A 1 87 ? 3.149 -1.699 -17.540 1.00 84.88 87 GLU A N 1
ATOM 662 C CA . GLU A 1 87 ? 4.127 -1.328 -18.574 1.00 84.88 87 GLU A CA 1
ATOM 663 C C . GLU A 1 87 ? 5.133 -2.445 -18.889 1.00 84.88 87 GLU A C 1
ATOM 665 O O . GLU A 1 87 ? 5.556 -2.550 -20.041 1.00 84.88 87 GLU A O 1
ATOM 670 N N . ILE A 1 88 ? 5.457 -3.316 -17.921 1.00 81.06 88 ILE A N 1
ATOM 671 C CA . ILE A 1 88 ? 6.316 -4.498 -18.143 1.00 81.06 88 ILE A CA 1
ATOM 672 C C . ILE A 1 88 ? 5.700 -5.445 -19.181 1.00 81.06 88 ILE A C 1
ATOM 674 O O . ILE A 1 88 ? 6.409 -5.989 -20.024 1.00 81.06 88 ILE A O 1
ATOM 678 N N . ARG A 1 89 ? 4.378 -5.660 -19.133 1.00 73.81 89 ARG A N 1
ATOM 679 C CA . ARG A 1 89 ? 3.695 -6.662 -19.973 1.00 73.81 89 ARG A CA 1
ATOM 680 C C . ARG A 1 89 ? 3.001 -6.078 -21.202 1.00 73.81 89 ARG A C 1
ATOM 682 O O . ARG A 1 89 ? 2.820 -6.787 -22.188 1.00 73.81 89 ARG A O 1
ATOM 689 N N . HIS A 1 90 ? 2.597 -4.813 -21.152 1.00 74.25 90 HIS A N 1
ATOM 690 C CA . HIS A 1 90 ? 1.820 -4.171 -22.209 1.00 74.25 90 HIS A CA 1
ATOM 691 C C . HIS A 1 90 ? 2.635 -3.057 -22.865 1.00 74.25 90 HIS A C 1
ATOM 693 O O . HIS A 1 90 ? 2.571 -1.889 -22.472 1.00 74.25 90 HIS A O 1
ATOM 699 N N . SER A 1 91 ? 3.353 -3.401 -23.935 1.00 63.50 91 SER A N 1
ATOM 700 C CA . SER A 1 91 ? 4.035 -2.416 -24.785 1.00 63.50 91 SER A CA 1
ATOM 701 C C . SER A 1 91 ? 3.069 -1.388 -25.401 1.00 63.50 91 SER A C 1
ATOM 703 O O . SER A 1 91 ? 3.473 -0.273 -25.727 1.00 63.50 91 SER A O 1
ATOM 705 N N . GLU A 1 92 ? 1.778 -1.719 -25.486 1.00 59.66 92 GLU A N 1
ATOM 706 C CA . GLU A 1 92 ? 0.687 -0.833 -25.911 1.00 59.66 92 GLU A CA 1
ATOM 707 C C . GLU A 1 92 ? 0.471 0.389 -24.993 1.00 59.66 92 GLU A C 1
ATOM 709 O O . GLU A 1 92 ? 0.117 1.463 -25.483 1.00 59.66 92 GLU A O 1
ATOM 714 N N . ILE A 1 93 ? 0.766 0.297 -23.689 1.00 59.38 93 ILE A N 1
ATOM 715 C CA . ILE A 1 93 ? 0.635 1.432 -22.753 1.00 59.38 93 ILE A CA 1
ATOM 716 C C . ILE A 1 93 ? 1.772 2.452 -22.963 1.00 59.38 93 ILE A C 1
ATOM 718 O O . ILE A 1 93 ? 1.550 3.660 -22.842 1.00 59.38 93 ILE A O 1
ATOM 722 N N . ARG A 1 94 ? 2.957 2.000 -23.410 1.00 62.75 94 ARG A N 1
ATOM 723 C CA . ARG A 1 94 ? 4.108 2.873 -23.731 1.00 62.75 94 ARG A CA 1
ATOM 724 C C . ARG A 1 94 ? 3.817 3.843 -24.880 1.00 62.75 94 ARG A C 1
ATOM 726 O O . ARG A 1 94 ? 4.355 4.948 -24.897 1.00 62.75 94 ARG A O 1
ATOM 733 N N . ASN A 1 95 ? 2.985 3.451 -25.850 1.00 56.75 95 ASN A N 1
ATOM 734 C CA . ASN A 1 95 ? 2.726 4.263 -27.046 1.00 56.75 95 ASN A CA 1
ATOM 735 C C . ASN A 1 95 ? 1.588 5.279 -26.836 1.00 56.75 95 ASN A C 1
ATOM 737 O O . ASN A 1 95 ? 1.636 6.392 -27.360 1.00 56.75 95 ASN A O 1
ATOM 741 N N . THR A 1 96 ? 0.601 4.940 -26.004 1.00 57.06 96 THR A N 1
ATOM 742 C CA . THR A 1 96 ? -0.513 5.840 -25.663 1.00 57.06 96 THR A CA 1
ATOM 743 C C . THR A 1 96 ? -0.045 7.071 -24.882 1.00 57.06 96 THR A C 1
ATOM 745 O O . THR A 1 96 ? -0.498 8.178 -25.171 1.00 57.06 96 THR A O 1
ATOM 748 N N . ALA A 1 97 ? 0.924 6.928 -23.967 1.00 55.91 97 ALA A N 1
ATOM 749 C CA . ALA A 1 97 ? 1.513 8.070 -23.256 1.00 55.91 97 ALA A CA 1
ATOM 750 C C . ALA A 1 97 ? 2.196 9.071 -24.211 1.00 55.91 97 ALA A C 1
ATOM 752 O O . ALA A 1 97 ? 2.091 10.283 -24.023 1.00 55.91 97 ALA A O 1
ATOM 753 N N . LYS A 1 98 ? 2.829 8.575 -25.285 1.00 52.03 98 LYS A N 1
ATOM 754 C CA . LYS A 1 98 ? 3.439 9.412 -26.328 1.00 52.03 98 LYS A CA 1
ATOM 755 C C . LYS A 1 98 ? 2.392 10.071 -27.236 1.00 52.03 98 LYS A C 1
ATOM 757 O O . LYS A 1 98 ? 2.570 11.223 -27.616 1.00 52.03 98 LYS A O 1
ATOM 762 N N . MET A 1 99 ? 1.293 9.381 -27.557 1.00 51.09 99 MET A N 1
ATOM 763 C CA . MET A 1 99 ? 0.219 9.943 -28.390 1.00 51.09 99 MET A CA 1
ATOM 764 C C . MET A 1 99 ? -0.610 11.030 -27.692 1.00 51.09 99 MET A C 1
ATOM 766 O O . MET A 1 99 ? -1.017 11.975 -28.361 1.00 51.09 99 MET A O 1
ATOM 770 N N . ILE A 1 100 ? -0.815 10.959 -26.371 1.00 57.56 100 ILE A N 1
ATOM 771 C CA . ILE A 1 100 ? -1.534 12.014 -25.626 1.00 57.56 100 ILE A CA 1
ATOM 772 C C . ILE A 1 100 ? -0.763 13.346 -25.653 1.00 57.56 100 ILE A C 1
ATOM 774 O O . ILE A 1 100 ? -1.376 14.408 -25.702 1.00 57.56 100 ILE A O 1
ATOM 778 N N . HIS A 1 101 ? 0.572 13.312 -25.690 1.00 49.81 101 HIS A N 1
ATOM 779 C CA . HIS A 1 101 ? 1.394 14.524 -25.784 1.00 49.81 101 HIS A CA 1
ATOM 780 C C . HIS A 1 101 ? 1.463 15.106 -27.211 1.00 49.81 101 HIS A C 1
ATOM 782 O O . HIS A 1 101 ? 1.801 16.271 -27.383 1.00 49.81 101 HIS A O 1
ATOM 788 N N . LEU A 1 102 ? 1.143 14.317 -28.242 1.00 54.81 102 LEU A N 1
ATOM 789 C CA . LEU A 1 102 ? 1.199 14.752 -29.644 1.00 54.81 102 LEU A CA 1
ATOM 790 C C . LEU A 1 102 ? -0.091 15.434 -30.127 1.00 54.81 102 LEU A C 1
ATOM 792 O O . LEU A 1 102 ? -0.065 16.094 -31.158 1.00 54.81 102 LEU A O 1
ATOM 796 N N . HIS A 1 103 ? -1.206 15.291 -29.406 1.00 53.00 103 HIS A N 1
ATOM 797 C CA . HIS A 1 103 ? -2.514 15.822 -29.818 1.00 53.00 103 HIS A CA 1
ATOM 798 C C . HIS A 1 103 ? -2.882 17.182 -29.197 1.00 53.00 103 HIS A C 1
ATOM 800 O O . HIS A 1 103 ? -3.995 17.651 -29.402 1.00 53.00 103 HIS A O 1
ATOM 806 N N . THR A 1 104 ? -1.973 17.818 -28.449 1.00 55.06 104 THR A N 1
ATOM 807 C CA . THR A 1 104 ? -2.228 19.112 -27.777 1.00 55.06 104 THR A CA 1
ATOM 808 C C . THR A 1 104 ? -1.494 20.287 -28.445 1.00 55.06 104 THR A C 1
ATOM 810 O O . THR A 1 104 ? -1.584 21.410 -27.967 1.00 55.06 104 THR A O 1
ATOM 813 N N . GLU A 1 105 ? -0.772 20.066 -29.551 1.00 54.16 105 GLU A N 1
ATOM 814 C CA . GLU A 1 105 ? 0.054 21.102 -30.205 1.00 54.16 105 GLU A CA 1
ATOM 815 C C . GLU A 1 105 ? -0.366 21.417 -31.655 1.00 54.16 105 GLU A C 1
ATOM 817 O O . GLU A 1 105 ? 0.450 21.820 -32.485 1.00 54.16 105 GLU A O 1
ATOM 822 N N . HIS A 1 106 ? -1.646 21.229 -31.988 1.00 54.69 106 HIS A N 1
ATOM 823 C CA . HIS A 1 106 ? -2.183 21.693 -33.266 1.00 54.69 106 HIS A CA 1
ATOM 824 C C . HIS A 1 106 ? -3.694 21.917 -33.184 1.00 54.69 106 HIS A C 1
ATOM 826 O O . HIS A 1 106 ? -4.459 21.020 -33.502 1.00 54.69 106 HIS A O 1
ATOM 832 N N . ASP A 1 107 ? -4.095 23.083 -32.683 1.00 51.50 107 ASP A N 1
ATOM 833 C CA . ASP A 1 107 ? -5.378 23.735 -32.979 1.00 51.50 107 ASP A CA 1
ATOM 834 C C . ASP A 1 107 ? -5.286 25.176 -32.447 1.00 51.50 107 ASP A C 1
ATOM 836 O O . ASP A 1 107 ? -5.691 25.460 -31.327 1.00 51.50 107 ASP A O 1
ATOM 840 N N . ASP A 1 108 ? -4.663 26.058 -33.229 1.00 46.12 108 ASP A N 1
ATOM 841 C CA . ASP A 1 108 ? -4.869 27.513 -33.189 1.00 46.12 108 ASP A CA 1
ATOM 842 C C . ASP A 1 108 ? -4.441 28.052 -34.572 1.00 46.12 108 ASP A C 1
ATOM 844 O O . ASP A 1 108 ? -3.252 28.256 -34.837 1.00 46.12 108 ASP A O 1
ATOM 848 N N . ASP A 1 109 ? -5.429 28.169 -35.471 1.00 44.88 109 ASP A N 1
ATOM 849 C CA . ASP A 1 109 ? -5.384 28.919 -36.741 1.00 44.88 109 ASP A CA 1
ATOM 850 C C . ASP A 1 109 ? -5.358 30.443 -36.494 1.00 44.88 109 ASP A C 1
ATOM 852 O O . ASP A 1 109 ? -6.106 30.922 -35.605 1.00 44.88 109 ASP A O 1
#

Sequence (109 aa):
IVSSYTGNEAEEIIENLPDISETLLHTHEELAEIFLPLSLILGSTALLAIIMEIRKIKYSKYVLYLVLLLAISNGVLAKFVGTSGGEIRHSEIRNTAKMIHLHTEHDDD

Foldseek 3Di:
DVVLVVLVVVLVVCCPDPLFPNVLSVQLSVLVVVLVVLVVVLVVLVVVLVVCVVVVPPCSVVSVVVSVVSVVVSVVSCVSSVVSVVVRVDVVVVVVVVVVVVPPPDDDD